Protein AF-A0A0L8GY44-F1 (afdb_monomer_lite)

Foldseek 3Di:
DDDDDDDDDDDDDDDDDDDDPDDDDDDDDPVVVVVVVVVVVVVVVVPDDCVVVVVVVVVVVVVVVVVVVVVVVVVVVVVVVVCCCPVPVVVVVVVVVVVVVVVVLLVVLVVVVVVVVVVLVVVVVVVVVVVCVVVVVCVVVVVVVVPVVDDDDDDDDDDPPPDDDDGDDDDPCVSPPPDD

Structure (mmCIF, N/CA/C/O backbone):
data_AF-A0A0L8GY44-F1
#
_entry.id   AF-A0A0L8GY44-F1
#
loop_
_atom_site.group_PDB
_atom_site.id
_atom_site.type_symbol
_atom_site.label_atom_id
_atom_site.label_alt_id
_atom_site.label_comp_id
_atom_site.label_asym_id
_atom_site.label_entity_id
_atom_site.label_seq_id
_atom_site.pdbx_PDB_ins_code
_atom_site.Cartn_x
_atom_site.Cartn_y
_atom_site.Cartn_z
_atom_site.occupancy
_atom_site.B_iso_or_equiv
_atom_site.auth_seq_id
_atom_site.auth_comp_id
_atom_site.auth_asym_id
_atom_site.auth_atom_id
_atom_site.pdbx_PDB_model_num
ATOM 1 N N . MET A 1 1 ? -56.882 9.698 29.782 1.00 46.31 1 MET A N 1
ATOM 2 C CA . MET A 1 1 ? -57.947 8.721 30.081 1.00 46.31 1 MET A CA 1
ATOM 3 C C . MET A 1 1 ? -58.064 8.637 31.587 1.00 46.31 1 MET A C 1
ATOM 5 O O . MET A 1 1 ? -57.232 8.021 32.234 1.00 46.31 1 MET A O 1
ATOM 9 N N . SER A 1 2 ? -59.016 9.397 32.120 1.00 45.34 2 SER A N 1
ATOM 10 C CA . SER A 1 2 ? -59.358 9.447 33.539 1.00 45.34 2 SER A CA 1
ATOM 11 C C . SER A 1 2 ? -60.318 8.311 33.865 1.00 45.34 2 SER A C 1
ATOM 13 O O . SER A 1 2 ? -61.162 7.966 33.038 1.00 45.34 2 SER A O 1
ATOM 15 N N . SER A 1 3 ? -60.246 7.764 35.071 1.00 52.25 3 SER A N 1
ATOM 16 C CA . SER A 1 3 ? -61.358 7.009 35.644 1.00 52.25 3 SER A CA 1
ATOM 17 C C . SER A 1 3 ? -61.454 7.328 37.128 1.00 52.25 3 SER A C 1
ATOM 19 O O . SER A 1 3 ? -60.486 7.241 37.875 1.00 52.25 3 SER A O 1
ATOM 21 N N . GLN A 1 4 ? -62.642 7.795 37.478 1.00 46.69 4 GLN A N 1
ATOM 22 C CA . GLN A 1 4 ? -63.127 8.234 38.774 1.00 46.69 4 GLN A CA 1
ATOM 23 C C . GLN A 1 4 ? -64.374 7.385 39.087 1.00 46.69 4 GLN A C 1
ATOM 25 O O . GLN A 1 4 ? -64.930 6.765 38.175 1.00 46.69 4 GLN A O 1
ATOM 30 N N . THR A 1 5 ? -64.875 7.514 40.323 1.00 44.50 5 THR A N 1
ATOM 31 C CA . THR A 1 5 ? -66.206 7.114 40.862 1.00 44.50 5 THR A CA 1
ATOM 32 C C . THR A 1 5 ? -66.279 5.671 41.398 1.00 44.50 5 THR A C 1
ATOM 34 O O . THR A 1 5 ? -65.703 4.788 40.778 1.00 44.50 5 THR A O 1
ATOM 37 N N . THR A 1 6 ? -66.870 5.314 42.555 1.00 42.56 6 THR A N 1
ATOM 38 C CA . THR A 1 6 ? -67.965 5.802 43.458 1.00 42.56 6 THR A CA 1
ATOM 39 C C . THR A 1 6 ? -67.740 5.164 44.861 1.00 42.56 6 THR A C 1
ATOM 41 O O . THR A 1 6 ? -67.336 4.009 44.907 1.00 42.56 6 THR A O 1
ATOM 44 N N . SER A 1 7 ? -67.735 5.824 46.033 1.00 42.59 7 SER A N 1
ATOM 45 C CA . SER A 1 7 ? -68.807 6.317 46.946 1.00 42.59 7 SER A CA 1
ATOM 46 C C . SER A 1 7 ? -70.095 5.482 47.136 1.00 42.59 7 SER A C 1
ATOM 48 O O . SER A 1 7 ? -70.894 5.429 46.212 1.00 42.59 7 SER A O 1
ATOM 50 N N . GLU A 1 8 ? -70.300 4.943 48.356 1.00 39.09 8 GLU A N 1
ATOM 51 C CA . GLU A 1 8 ? -71.567 4.754 49.128 1.00 39.09 8 GLU A CA 1
ATOM 52 C C . GLU A 1 8 ? -71.174 4.212 50.536 1.00 39.09 8 GLU A C 1
ATOM 54 O O . GLU A 1 8 ? -70.424 3.245 50.612 1.00 39.09 8 GLU A O 1
ATOM 59 N N . ALA A 1 9 ? -71.318 4.918 51.669 1.00 36.62 9 ALA A N 1
ATOM 60 C CA . ALA A 1 9 ? -72.490 5.327 52.471 1.00 36.62 9 ALA A CA 1
ATOM 61 C C . ALA A 1 9 ? -72.985 4.276 53.515 1.00 36.62 9 ALA A C 1
ATOM 63 O O . ALA A 1 9 ? -73.664 3.314 53.185 1.00 36.62 9 ALA A O 1
ATOM 64 N N . GLU A 1 10 ? -72.590 4.540 54.775 1.00 40.66 10 GLU A N 1
ATOM 65 C CA . GLU A 1 10 ? -73.102 4.205 56.135 1.00 40.66 10 GLU A CA 1
ATOM 66 C C . GLU A 1 10 ? -74.536 3.630 56.313 1.00 40.66 10 GLU A C 1
ATOM 68 O O . GLU A 1 10 ? -75.437 3.958 55.538 1.00 40.66 10 GLU A O 1
ATOM 73 N N . PRO A 1 11 ? -74.799 2.856 57.401 1.00 49.22 11 PRO A N 1
ATOM 74 C CA . PRO A 1 11 ? -75.256 3.492 58.654 1.00 49.22 11 PRO A CA 1
ATOM 75 C C . PRO A 1 11 ? -74.768 2.855 59.980 1.00 49.22 11 PRO A C 1
ATOM 77 O O . PRO A 1 11 ? -74.945 1.667 60.224 1.00 49.22 11 PRO A O 1
ATOM 80 N N . GLY A 1 12 ? -74.256 3.697 60.884 1.00 37.34 12 GLY A N 1
ATOM 81 C CA . GLY A 1 12 ? -74.777 3.971 62.235 1.00 37.34 12 GLY A CA 1
ATOM 82 C C . GLY A 1 12 ? -75.100 2.815 63.201 1.00 37.34 12 GLY A C 1
ATOM 83 O O . GLY A 1 12 ? -76.014 2.027 62.987 1.00 37.34 12 GLY A O 1
ATOM 84 N N . GLY A 1 13 ? -74.482 2.848 64.388 1.00 33.62 13 GLY A N 1
ATOM 85 C CA . GLY A 1 13 ? -74.933 2.088 65.562 1.00 33.62 13 GLY A CA 1
ATOM 86 C C . GLY A 1 13 ? -73.949 2.159 66.727 1.00 33.62 13 GLY A C 1
ATOM 87 O O . GLY A 1 13 ? -72.862 1.603 66.649 1.00 33.62 13 GLY A O 1
ATOM 88 N N . GLY A 1 14 ? -74.312 2.885 67.786 1.00 34.94 14 GLY A N 1
ATOM 89 C CA . GLY A 1 14 ? -73.440 3.217 68.914 1.00 34.94 14 GLY A CA 1
ATOM 90 C C . GLY A 1 14 ? -73.170 2.086 69.910 1.00 34.94 14 GLY A C 1
ATOM 91 O O . GLY A 1 14 ? -73.788 1.028 69.880 1.00 34.94 14 GLY A O 1
ATOM 92 N N . GLY A 1 15 ? -72.267 2.364 70.852 1.00 33.59 15 GLY A N 1
ATOM 93 C CA . GLY A 1 15 ? -71.995 1.492 71.992 1.00 33.59 15 GLY A CA 1
ATOM 94 C C . GLY A 1 15 ? -70.600 1.715 72.553 1.00 33.59 15 GLY A C 1
ATOM 95 O O . GLY A 1 15 ? -69.655 1.041 72.161 1.00 33.59 15 GLY A O 1
ATOM 96 N N . GLY A 1 16 ? -70.456 2.693 73.448 1.00 39.91 16 GLY A N 1
ATOM 97 C CA . GLY A 1 16 ? -69.198 2.931 74.142 1.00 39.91 16 GLY A CA 1
ATOM 98 C C . GLY A 1 16 ? -68.824 1.770 75.060 1.00 39.91 16 GLY A C 1
ATOM 99 O O . GLY A 1 16 ? -69.675 1.210 75.741 1.00 39.91 16 GLY A O 1
ATOM 100 N N . THR A 1 17 ? -67.534 1.462 75.147 1.00 36.41 17 THR A N 1
ATOM 101 C CA . THR A 1 17 ? -66.915 1.024 76.401 1.00 36.41 17 THR A CA 1
ATOM 102 C C . THR A 1 17 ? -65.452 1.444 76.373 1.00 36.41 17 THR A C 1
ATOM 104 O O . THR A 1 17 ? -64.629 0.919 75.632 1.00 36.41 17 THR A O 1
ATOM 107 N N . THR A 1 18 ? -65.146 2.451 77.178 1.00 40.12 18 THR A N 1
ATOM 108 C CA . THR A 1 18 ? -63.798 2.783 77.619 1.00 40.12 18 THR A CA 1
ATOM 109 C C . THR A 1 18 ? -63.246 1.621 78.439 1.00 40.12 18 THR A C 1
ATOM 111 O O . THR A 1 18 ? -63.719 1.376 79.547 1.00 40.12 18 THR A O 1
ATOM 114 N N . THR A 1 19 ? -62.217 0.948 77.941 1.00 36.34 19 THR A N 1
ATOM 115 C CA . THR A 1 19 ? -61.312 0.151 78.778 1.00 36.34 19 THR A CA 1
ATOM 116 C C . THR A 1 19 ? -59.894 0.647 78.573 1.00 36.34 19 THR A C 1
ATOM 118 O O . THR A 1 19 ? -59.139 0.167 77.732 1.00 36.34 19 THR A O 1
ATOM 121 N N . THR A 1 20 ? -59.557 1.649 79.381 1.00 38.09 20 THR A N 1
ATOM 122 C CA . THR A 1 20 ? -58.200 1.978 79.806 1.00 38.09 20 THR A CA 1
ATOM 123 C C . THR A 1 20 ? -57.531 0.701 80.315 1.00 38.09 20 THR A C 1
ATOM 125 O O . THR A 1 20 ? -57.828 0.246 81.417 1.00 38.09 20 THR A O 1
ATOM 128 N N . THR A 1 21 ? -56.652 0.101 79.512 1.00 37.81 21 THR A N 1
ATOM 129 C CA . THR A 1 21 ? -55.731 -0.934 79.996 1.00 37.81 21 THR A CA 1
ATOM 130 C C . THR A 1 21 ? -54.443 -0.241 80.397 1.00 37.81 21 THR A C 1
ATOM 132 O O . THR A 1 21 ? -53.646 0.196 79.571 1.00 37.81 21 THR A O 1
ATOM 135 N N . THR A 1 22 ? -54.325 -0.065 81.705 1.00 37.69 22 THR A N 1
ATOM 136 C CA . THR A 1 22 ? -53.206 0.522 82.426 1.00 37.69 22 THR A CA 1
ATOM 137 C C . THR A 1 22 ? -51.905 -0.211 82.107 1.00 37.69 22 THR A C 1
ATOM 139 O O . THR A 1 22 ? -51.825 -1.434 82.205 1.00 37.69 22 THR A O 1
ATOM 142 N N . ALA A 1 23 ? -50.879 0.563 81.754 1.00 47.84 23 ALA A N 1
ATOM 143 C CA . ALA A 1 23 ? -49.507 0.115 81.587 1.00 47.84 23 ALA A CA 1
ATOM 144 C C . ALA A 1 23 ? -48.972 -0.514 82.886 1.00 47.84 23 ALA A C 1
ATOM 146 O O . ALA A 1 23 ? -48.857 0.159 83.911 1.00 47.84 23 ALA A O 1
ATOM 147 N N . ALA A 1 24 ? -48.614 -1.797 82.830 1.00 41.44 24 ALA A N 1
ATOM 148 C CA . ALA A 1 24 ? -47.787 -2.447 83.836 1.00 41.44 24 ALA A CA 1
ATOM 149 C C . ALA A 1 24 ? -46.347 -2.488 83.310 1.00 41.44 24 ALA A C 1
ATOM 151 O O . ALA A 1 24 ? -46.030 -3.232 82.385 1.00 41.44 24 ALA A O 1
ATOM 152 N N . ALA A 1 25 ? -45.487 -1.649 83.888 1.00 53.81 25 ALA A N 1
ATOM 153 C CA . ALA A 1 25 ? -44.053 -1.657 83.643 1.00 53.81 25 ALA A CA 1
ATOM 154 C C . ALA A 1 25 ? -43.455 -2.983 84.143 1.00 53.81 25 ALA A C 1
ATOM 156 O O . ALA A 1 25 ? -43.311 -3.201 85.349 1.00 53.81 25 ALA A O 1
ATOM 157 N N . ILE A 1 26 ? -43.126 -3.875 83.211 1.00 60.75 26 ILE A N 1
ATOM 158 C CA . ILE A 1 26 ? -42.348 -5.084 83.479 1.00 60.75 26 ILE A CA 1
ATOM 159 C C . ILE A 1 26 ? -40.901 -4.632 83.707 1.00 60.75 26 ILE A C 1
ATOM 161 O O . ILE A 1 26 ? -40.257 -4.107 82.803 1.00 60.75 26 ILE A O 1
ATOM 165 N N . LYS A 1 27 ? -40.393 -4.794 84.933 1.00 57.66 27 LYS A N 1
ATOM 166 C CA . LYS A 1 27 ? -38.959 -4.661 85.223 1.00 57.66 27 LYS A CA 1
ATOM 167 C C . LYS A 1 27 ? -38.236 -5.832 84.562 1.00 57.66 27 LYS A C 1
ATOM 169 O O . LYS A 1 27 ? -38.399 -6.966 85.006 1.00 57.66 27 LYS A O 1
ATOM 174 N N . GLU A 1 28 ? -37.461 -5.552 83.519 1.00 53.06 28 GLU A N 1
ATOM 175 C CA . GLU A 1 28 ? -36.616 -6.547 82.859 1.00 53.06 28 GLU A CA 1
ATOM 176 C C . GLU A 1 28 ? -35.663 -7.211 83.862 1.00 53.06 28 GLU A C 1
ATOM 178 O O . GLU A 1 28 ? -34.964 -6.550 84.634 1.00 53.06 28 GLU A O 1
ATOM 183 N N . THR A 1 29 ? -35.658 -8.542 83.877 1.00 56.47 29 THR A N 1
ATOM 184 C CA . THR A 1 29 ? -34.715 -9.338 84.667 1.00 56.47 29 THR A CA 1
ATOM 185 C C . THR A 1 29 ? -33.383 -9.466 83.921 1.00 56.47 29 THR A C 1
ATOM 187 O O . THR A 1 29 ? -33.394 -9.664 82.711 1.00 56.47 29 THR A O 1
ATOM 190 N N . PRO A 1 30 ? -32.223 -9.465 84.602 1.00 61.94 30 PRO A N 1
ATOM 191 C CA . PRO A 1 30 ? -30.899 -9.423 83.960 1.00 61.94 30 PRO A CA 1
ATOM 192 C C . PRO A 1 30 ? -30.609 -10.578 82.978 1.00 61.94 30 PRO A C 1
ATOM 194 O O . PRO A 1 30 ? -29.742 -10.448 82.120 1.00 61.94 30 PRO A O 1
ATOM 197 N N . SER A 1 31 ? -31.343 -11.694 83.066 1.00 63.97 31 SER A N 1
ATOM 198 C CA . SER A 1 31 ? -31.198 -12.847 82.166 1.00 63.97 31 SER A CA 1
ATOM 199 C C . SER A 1 31 ? -31.788 -12.637 80.767 1.00 63.97 31 SER A C 1
ATOM 201 O O . SER A 1 31 ? -31.309 -13.269 79.831 1.00 63.97 31 SER A O 1
ATOM 203 N N . THR A 1 32 ? -32.819 -11.800 80.609 1.00 70.94 32 THR A N 1
ATOM 204 C CA . THR A 1 32 ? -33.475 -11.566 79.306 1.00 70.94 32 THR A CA 1
ATOM 205 C C . THR A 1 32 ? -32.677 -10.590 78.447 1.00 70.94 32 THR A C 1
ATOM 207 O O . THR A 1 32 ? -32.591 -10.752 77.234 1.00 70.94 32 THR A O 1
ATOM 210 N N . VAL A 1 33 ? -32.008 -9.637 79.099 1.00 75.69 33 VAL A N 1
ATOM 211 C CA . VAL A 1 33 ? -31.122 -8.653 78.463 1.00 75.69 33 VAL A CA 1
ATOM 212 C C . VAL A 1 33 ? -29.934 -9.336 77.779 1.00 75.69 33 VAL A C 1
ATOM 214 O O . VAL A 1 33 ? -29.581 -8.995 76.655 1.00 75.69 33 VAL A O 1
ATOM 217 N N . PHE A 1 34 ? -29.353 -10.355 78.422 1.00 85.62 34 PHE A N 1
ATOM 218 C CA . PHE A 1 34 ? -28.224 -11.103 77.864 1.00 85.62 34 PHE A CA 1
ATOM 219 C C . PHE A 1 34 ? -28.613 -11.920 76.623 1.00 85.62 34 PHE A C 1
ATOM 221 O O . PHE A 1 34 ? -27.858 -11.979 75.656 1.00 85.62 34 PHE A O 1
ATOM 228 N N . THR A 1 35 ? -29.802 -12.530 76.621 1.00 87.12 35 THR A N 1
ATOM 229 C CA . THR A 1 35 ? -30.316 -13.254 75.450 1.00 87.12 35 THR A CA 1
ATOM 230 C C . THR A 1 35 ? -30.663 -12.324 74.293 1.00 87.12 35 THR A C 1
ATOM 232 O O . THR A 1 35 ? -30.359 -12.662 73.156 1.00 87.12 35 THR A O 1
ATOM 235 N N . GLU A 1 36 ? -31.240 -11.152 74.563 1.00 87.44 36 GLU A N 1
ATOM 236 C CA . GLU A 1 36 ? -31.518 -10.120 73.550 1.00 87.44 36 GLU A CA 1
ATOM 237 C C . GLU A 1 36 ? -30.223 -9.611 72.903 1.00 87.44 36 GLU A C 1
ATOM 239 O O . GLU A 1 36 ? -30.132 -9.542 71.680 1.00 87.44 36 GLU A O 1
ATOM 244 N N . GLN A 1 37 ? -29.184 -9.344 73.703 1.00 87.62 37 GLN A N 1
ATOM 245 C CA . GLN A 1 37 ? -27.861 -8.974 73.190 1.00 87.62 37 GLN A CA 1
ATOM 246 C C . GLN A 1 37 ? -27.229 -10.088 72.358 1.00 87.62 37 GLN A C 1
ATOM 248 O O . GLN A 1 37 ? -26.762 -9.826 71.256 1.00 87.62 37 GLN A O 1
ATOM 253 N N . LEU A 1 38 ? -27.278 -11.338 72.828 1.00 90.19 38 LEU A N 1
ATOM 254 C CA . LEU A 1 38 ? -26.743 -12.472 72.076 1.00 90.19 38 LEU A CA 1
ATOM 255 C C . LEU A 1 38 ? -27.475 -12.667 70.739 1.00 90.19 38 LEU A C 1
ATOM 257 O O . LEU A 1 38 ? -26.842 -12.932 69.720 1.00 90.19 38 LEU A O 1
ATOM 261 N N . ILE A 1 39 ? -28.802 -12.524 70.728 1.00 91.31 39 ILE A N 1
ATOM 262 C CA . ILE A 1 39 ? -29.607 -12.581 69.503 1.00 91.31 39 ILE A CA 1
ATOM 263 C C . ILE A 1 39 ? -29.245 -11.412 68.582 1.00 91.31 39 ILE A C 1
ATOM 265 O O . ILE A 1 39 ? -29.062 -11.630 67.388 1.00 91.31 39 ILE A O 1
ATOM 269 N N . SER A 1 40 ? -29.089 -10.201 69.120 1.00 90.06 40 SER A N 1
ATOM 270 C CA . SER A 1 40 ? -28.673 -9.020 68.357 1.00 90.06 40 SER A CA 1
ATOM 271 C C . SER A 1 40 ? -27.312 -9.227 67.689 1.00 90.06 40 SER A C 1
ATOM 273 O O . SER A 1 40 ? -27.180 -8.971 66.493 1.00 90.06 40 SER A O 1
ATOM 275 N N . ASP A 1 41 ? -26.329 -9.755 68.418 1.00 89.81 41 ASP A N 1
ATOM 276 C CA . ASP A 1 41 ? -24.985 -10.027 67.899 1.00 89.81 41 ASP A CA 1
ATOM 277 C C . ASP A 1 41 ? -25.007 -11.089 66.783 1.00 89.81 41 ASP A C 1
ATOM 279 O O . ASP A 1 41 ? -24.321 -10.956 65.767 1.00 89.81 41 ASP A O 1
ATOM 283 N N . TYR A 1 42 ? -25.833 -12.133 66.923 1.00 88.62 42 TYR A N 1
ATOM 284 C CA . TYR A 1 42 ? -26.006 -13.157 65.884 1.00 88.62 42 TYR A CA 1
ATOM 285 C C . TYR A 1 42 ? -26.766 -12.643 64.655 1.00 88.62 42 TYR A C 1
ATOM 287 O O . TYR A 1 42 ? -26.439 -13.017 63.529 1.00 88.62 42 TYR A O 1
ATOM 295 N N . VAL A 1 43 ? -27.770 -11.785 64.848 1.00 92.38 43 VAL A N 1
ATOM 296 C CA . VAL A 1 43 ? -28.504 -11.138 63.752 1.00 92.38 43 VAL A CA 1
ATOM 297 C C . VAL A 1 43 ? -27.579 -10.215 62.961 1.00 92.38 43 VAL A C 1
ATOM 299 O O . VAL A 1 43 ? -27.674 -10.178 61.736 1.00 92.38 43 VAL A O 1
ATOM 302 N N . GLU A 1 44 ? -26.658 -9.518 63.626 1.00 87.44 44 GLU A N 1
ATOM 303 C CA . GLU A 1 44 ? -25.644 -8.684 62.974 1.00 87.44 44 GLU A CA 1
ATOM 304 C C . GLU A 1 44 ? -24.724 -9.519 62.067 1.00 87.44 44 GLU A C 1
ATOM 306 O O . GLU A 1 44 ? -24.485 -9.140 60.924 1.00 87.44 44 GLU A O 1
ATOM 311 N N . TYR A 1 45 ? -24.303 -10.710 62.513 1.00 84.19 45 TYR A N 1
ATOM 312 C CA . TYR A 1 45 ? -23.492 -11.638 61.708 1.00 84.19 45 TYR A CA 1
ATOM 313 C C . TYR A 1 45 ? -24.186 -12.138 60.431 1.00 84.19 45 TYR A C 1
ATOM 315 O O . TYR A 1 45 ? -23.515 -12.517 59.472 1.00 84.19 45 TYR A O 1
ATOM 323 N N . LEU A 1 46 ? -25.522 -12.167 60.414 1.00 87.25 46 LEU A N 1
ATOM 324 C CA . LEU A 1 46 ? -26.310 -12.606 59.258 1.00 87.25 46 LEU A CA 1
ATOM 325 C C . LEU A 1 46 ? -26.582 -11.473 58.256 1.00 87.25 46 LEU A C 1
ATOM 327 O O . LEU A 1 46 ? -27.009 -11.746 57.132 1.00 87.25 46 LEU A O 1
ATOM 331 N N . LYS A 1 47 ? -26.320 -10.212 58.625 1.00 87.25 47 LYS A N 1
ATOM 332 C CA . LYS A 1 47 ? -26.417 -9.062 57.719 1.00 87.25 47 LYS A CA 1
ATOM 333 C C . LYS A 1 47 ? -25.158 -8.975 56.862 1.00 87.25 47 LYS A C 1
ATOM 335 O O . LYS A 1 47 ? -24.244 -8.204 57.136 1.00 87.25 47 LYS A O 1
ATOM 340 N N . VAL A 1 48 ? -25.121 -9.771 55.800 1.00 84.88 48 VAL A N 1
ATOM 341 C CA . VAL A 1 48 ? -24.096 -9.629 54.763 1.00 84.88 48 VAL A CA 1
ATOM 342 C C . VAL A 1 48 ? -24.563 -8.578 53.760 1.00 84.88 48 VAL A C 1
ATOM 344 O O . VAL A 1 48 ? -25.570 -8.769 53.077 1.00 84.88 48 VAL A O 1
ATOM 347 N N . ASP A 1 49 ? -23.836 -7.466 53.677 1.00 86.81 49 ASP A N 1
ATOM 348 C CA . ASP A 1 49 ? -24.032 -6.454 52.642 1.00 86.81 49 ASP A CA 1
ATOM 349 C C . ASP A 1 49 ? -23.113 -6.748 51.450 1.00 86.81 49 ASP A C 1
ATOM 351 O O . ASP A 1 49 ? -21.902 -6.581 51.542 1.00 86.81 49 ASP A O 1
ATOM 355 N N . CYS A 1 50 ? -23.701 -7.186 50.334 1.00 91.25 50 CYS A N 1
ATOM 356 C CA . CYS A 1 50 ? -22.989 -7.425 49.072 1.00 91.25 50 CYS A CA 1
ATOM 357 C C . CYS A 1 50 ? -23.171 -6.276 48.064 1.00 91.25 50 CYS A C 1
ATOM 359 O O . CYS A 1 50 ? -22.996 -6.465 46.855 1.00 91.25 50 CYS A O 1
ATOM 361 N N . SER A 1 51 ? -23.640 -5.105 48.505 1.00 94.44 51 SER A N 1
ATOM 362 C CA . SER A 1 51 ? -23.971 -3.998 47.599 1.00 94.44 51 SER A CA 1
ATOM 363 C C . SER A 1 51 ? -22.746 -3.499 46.832 1.00 94.44 51 SER A C 1
ATOM 365 O O . SER A 1 51 ? -22.869 -3.117 45.665 1.00 94.44 51 SER A O 1
ATOM 367 N N . LEU A 1 52 ? -21.563 -3.558 47.450 1.00 94.19 52 LEU A N 1
ATOM 368 C CA . LEU A 1 52 ? -20.304 -3.169 46.823 1.00 94.19 52 LEU A CA 1
ATOM 369 C C . LEU A 1 52 ? -19.917 -4.131 45.693 1.00 94.19 52 LEU A C 1
ATOM 371 O O . LEU A 1 52 ? -19.695 -3.693 44.566 1.00 94.19 52 LEU A O 1
ATOM 375 N N . GLU A 1 53 ? -19.904 -5.438 45.955 1.00 95.25 53 GLU A N 1
ATOM 376 C CA . GLU A 1 53 ? -19.585 -6.467 44.961 1.00 95.25 53 GLU A CA 1
ATOM 377 C C . GLU A 1 53 ? -20.587 -6.457 43.810 1.00 95.25 53 GLU A C 1
ATOM 379 O O . GLU A 1 53 ? -20.205 -6.603 42.649 1.00 95.25 53 GLU A O 1
ATOM 384 N N . LYS A 1 54 ? -21.871 -6.235 44.116 1.00 95.75 54 LYS A N 1
ATOM 385 C CA . LYS A 1 54 ? -22.915 -6.081 43.100 1.00 95.75 54 LYS A CA 1
ATOM 386 C C . LYS A 1 54 ? -22.631 -4.894 42.181 1.00 95.75 54 LYS A C 1
ATOM 388 O O . LYS A 1 54 ? -22.813 -5.015 40.972 1.00 95.75 54 LYS A O 1
ATOM 393 N N . THR A 1 55 ? -22.201 -3.770 42.748 1.00 97.25 55 THR A N 1
ATOM 394 C CA . THR A 1 55 ? -21.878 -2.558 41.983 1.00 97.25 55 THR A CA 1
ATOM 395 C C . THR A 1 55 ? -20.653 -2.792 41.104 1.00 97.25 55 THR A C 1
ATOM 397 O O . THR A 1 55 ? -20.732 -2.597 39.897 1.00 97.25 55 THR A O 1
ATOM 400 N N . HIS A 1 56 ? -19.575 -3.340 41.665 1.00 97.62 56 HIS A N 1
ATOM 401 C CA . HIS A 1 56 ? -18.361 -3.659 40.911 1.00 97.62 56 HIS A CA 1
ATOM 402 C C . HIS A 1 56 ? -18.618 -4.662 39.771 1.00 97.62 56 HIS A C 1
ATOM 404 O O . HIS A 1 56 ? -18.060 -4.551 38.682 1.00 97.62 56 HIS A O 1
ATOM 410 N N . PHE A 1 57 ? -19.492 -5.649 39.992 1.00 97.62 57 PHE A N 1
ATOM 411 C CA . PHE A 1 57 ? -19.895 -6.581 38.941 1.00 97.62 57 PHE A CA 1
ATOM 412 C C . PHE A 1 57 ? -20.668 -5.889 37.810 1.00 97.62 57 PHE A C 1
ATOM 414 O O . PHE A 1 57 ? -20.415 -6.172 36.640 1.00 97.62 57 PHE A O 1
ATOM 421 N N . ALA A 1 58 ? -21.582 -4.973 38.144 1.00 97.75 58 ALA A N 1
ATOM 422 C CA . ALA A 1 58 ? -22.316 -4.195 37.150 1.00 97.75 58 ALA A CA 1
ATOM 423 C C . ALA A 1 58 ? -21.377 -3.295 36.328 1.00 97.75 58 ALA A C 1
ATOM 425 O O . ALA A 1 58 ? -21.432 -3.329 35.101 1.00 97.75 58 ALA A O 1
ATOM 426 N N . GLU A 1 59 ? -20.457 -2.587 36.988 1.00 98.19 59 GLU A N 1
ATOM 427 C CA . GLU A 1 59 ? -19.431 -1.762 36.334 1.00 98.19 59 GLU A CA 1
ATOM 428 C C . GLU A 1 59 ? -18.557 -2.595 35.383 1.00 98.19 59 GLU A C 1
ATOM 430 O O . GLU A 1 59 ? -18.304 -2.195 34.248 1.00 98.19 59 GLU A O 1
ATOM 435 N N . SER A 1 60 ? -18.156 -3.801 35.798 1.00 98.19 60 SER A N 1
ATOM 436 C CA . SER A 1 60 ? -17.371 -4.706 34.952 1.00 98.19 60 SER A CA 1
ATOM 437 C C . SER A 1 60 ? -18.135 -5.165 33.704 1.00 98.19 60 SER A C 1
ATOM 439 O O . SER A 1 60 ? -17.544 -5.277 32.626 1.00 98.19 60 SER A O 1
ATOM 441 N N . ILE A 1 61 ? -19.446 -5.409 33.813 1.00 98.62 61 ILE A N 1
ATOM 442 C CA . ILE A 1 61 ? -20.289 -5.728 32.651 1.00 98.62 61 ILE A CA 1
ATOM 443 C C . ILE A 1 61 ? -20.350 -4.538 31.694 1.00 98.62 61 ILE A C 1
ATOM 445 O O . ILE A 1 61 ? -20.173 -4.727 30.492 1.00 98.62 61 ILE A O 1
ATOM 449 N N . GLU A 1 62 ? -20.579 -3.329 32.202 1.00 98.44 62 GLU A N 1
ATOM 450 C CA . GLU A 1 62 ? -20.645 -2.117 31.378 1.00 98.44 62 GLU A CA 1
ATOM 451 C C . GLU A 1 62 ? -19.320 -1.848 30.652 1.00 98.44 62 GLU A C 1
ATOM 453 O O . GLU A 1 62 ? -19.313 -1.552 29.453 1.00 98.44 62 GLU A O 1
ATOM 458 N N . GLU A 1 63 ? -18.189 -2.045 31.332 1.00 98.44 63 GLU A N 1
ATOM 459 C CA . GLU A 1 63 ? -16.864 -1.941 30.724 1.00 98.44 63 GLU A CA 1
ATOM 460 C C . GLU A 1 63 ? -16.676 -2.978 29.602 1.00 98.44 63 GLU A C 1
ATOM 462 O O . GLU A 1 63 ? -16.196 -2.643 28.516 1.00 98.44 63 GLU A O 1
ATOM 467 N N . MET A 1 64 ? -17.080 -4.235 29.819 1.00 98.62 64 MET A N 1
ATOM 468 C CA . MET A 1 64 ? -16.998 -5.274 28.785 1.00 98.62 64 MET A CA 1
ATOM 469 C C . MET A 1 64 ? -17.914 -4.994 27.590 1.00 98.62 64 MET A C 1
ATOM 471 O O . MET A 1 64 ? -17.506 -5.231 26.454 1.00 98.62 64 MET A O 1
ATOM 475 N N . LEU A 1 65 ? -19.128 -4.490 27.822 1.00 98.56 65 LEU A N 1
ATOM 476 C CA . LEU A 1 65 ? -20.054 -4.117 26.752 1.00 98.56 65 LEU A CA 1
ATOM 477 C C . LEU A 1 65 ? -19.502 -2.960 25.916 1.00 98.56 65 LEU A C 1
ATOM 479 O O . LEU A 1 65 ? -19.576 -3.011 24.691 1.00 98.56 65 LEU A O 1
ATOM 483 N N . THR A 1 66 ? -18.880 -1.974 26.565 1.00 98.62 66 THR A N 1
ATOM 484 C CA . THR A 1 66 ? -18.212 -0.858 25.880 1.00 98.62 66 THR A CA 1
ATOM 485 C C . THR A 1 66 ? -17.063 -1.361 25.006 1.00 98.62 66 THR A C 1
ATOM 487 O O . THR A 1 66 ? -17.004 -1.052 23.819 1.00 98.62 66 THR A O 1
ATOM 490 N N . LYS A 1 67 ? -16.196 -2.229 25.543 1.00 98.56 67 LYS A N 1
ATOM 491 C CA . LYS A 1 67 ? -15.094 -2.836 24.774 1.00 98.56 67 LYS A CA 1
ATOM 492 C C . LYS A 1 67 ? -15.580 -3.681 23.595 1.00 98.56 67 LYS A C 1
ATOM 494 O O . LYS A 1 67 ? -14.902 -3.748 22.573 1.00 98.56 67 LYS A O 1
ATOM 499 N N . LEU A 1 68 ? -16.724 -4.355 23.730 1.00 98.75 68 LEU A N 1
ATOM 500 C CA . LEU A 1 68 ? -17.329 -5.122 22.640 1.00 98.75 68 LEU A CA 1
ATOM 501 C C . LEU A 1 68 ? -17.773 -4.184 21.511 1.00 98.75 68 LEU A C 1
ATOM 503 O O . LEU A 1 68 ? -17.439 -4.441 20.357 1.00 98.75 68 LEU A O 1
ATOM 507 N N . ASP A 1 69 ? -18.461 -3.089 21.838 1.00 98.44 69 ASP A N 1
ATOM 508 C CA . ASP A 1 69 ? -18.894 -2.090 20.853 1.00 98.44 69 ASP A CA 1
ATOM 509 C C . ASP A 1 69 ? -17.699 -1.475 20.105 1.00 98.44 69 ASP A C 1
ATOM 511 O O . ASP A 1 69 ? -17.670 -1.445 18.872 1.00 98.44 69 ASP A O 1
ATOM 515 N N . GLU A 1 70 ? -16.643 -1.115 20.838 1.00 98.50 70 GLU A N 1
ATOM 516 C CA . GLU A 1 70 ? -15.382 -0.649 20.254 1.00 98.50 70 GLU A CA 1
ATOM 517 C C . GLU A 1 70 ? -14.758 -1.700 19.326 1.00 98.50 70 GLU A C 1
ATOM 519 O O . GLU A 1 70 ? -14.347 -1.383 18.207 1.00 98.50 70 GLU A O 1
ATOM 524 N N . PHE A 1 71 ? -14.712 -2.967 19.750 1.00 98.69 71 PHE A N 1
ATOM 525 C CA . PHE A 1 71 ? -14.180 -4.055 18.932 1.00 98.69 71 PHE A CA 1
ATOM 526 C C . PHE A 1 71 ? -14.991 -4.253 17.647 1.00 98.69 71 PHE A C 1
ATOM 528 O O . PHE A 1 71 ? -14.408 -4.426 16.576 1.00 98.69 71 PHE A O 1
ATOM 535 N N . CYS A 1 72 ? -16.320 -4.185 17.723 1.00 98.31 72 CYS A N 1
ATOM 536 C CA . CYS A 1 72 ? -17.189 -4.209 16.550 1.00 98.31 72 CYS A CA 1
ATOM 537 C C . CYS A 1 72 ? -16.868 -3.054 15.594 1.00 98.31 72 CYS A C 1
ATOM 539 O O . CYS A 1 72 ? -16.672 -3.297 14.402 1.00 98.31 72 CYS A O 1
ATOM 541 N N . GLY A 1 73 ? -16.703 -1.835 16.114 1.00 98.31 73 GLY A N 1
ATOM 542 C CA . GLY A 1 73 ? -16.300 -0.677 15.317 1.00 98.31 73 GLY A CA 1
ATOM 543 C C . GLY A 1 73 ? -14.952 -0.870 14.612 1.00 98.31 73 GLY A C 1
ATOM 544 O O . GLY A 1 73 ? -14.819 -0.567 13.424 1.00 98.31 73 GLY A O 1
ATOM 545 N N . LEU A 1 74 ? -13.958 -1.436 15.302 1.00 98.50 74 LEU A N 1
ATOM 546 C CA . LEU A 1 74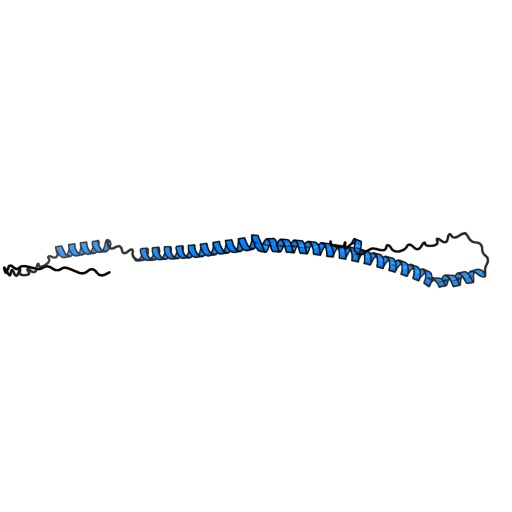 ? -12.654 -1.753 14.707 1.00 98.50 74 LEU A CA 1
ATOM 547 C C . LEU A 1 74 ? -12.764 -2.818 13.610 1.00 98.50 74 LEU A C 1
ATOM 549 O O . LEU A 1 74 ? -12.131 -2.696 12.561 1.00 98.50 74 LEU A O 1
ATOM 553 N N . VAL A 1 75 ? -13.574 -3.855 13.822 1.00 98.62 75 VAL A N 1
ATOM 554 C CA . VAL A 1 75 ? -13.799 -4.907 12.823 1.00 98.62 75 VAL A CA 1
ATOM 555 C C . VAL A 1 75 ? -14.464 -4.343 11.568 1.00 98.62 75 VAL A C 1
ATOM 557 O O . VAL A 1 75 ? -14.071 -4.707 10.456 1.00 98.62 75 VAL A O 1
ATOM 560 N N . ASP A 1 76 ? -15.433 -3.445 11.718 1.00 98.31 76 ASP A N 1
ATOM 561 C CA . ASP A 1 76 ? -16.102 -2.809 10.584 1.00 98.31 76 ASP A CA 1
ATOM 562 C C . ASP A 1 76 ? -15.159 -1.886 9.811 1.00 98.31 76 ASP A C 1
ATOM 564 O O . ASP A 1 76 ? -15.159 -1.899 8.578 1.00 98.31 76 ASP A O 1
ATOM 568 N N . MET A 1 77 ? -14.278 -1.171 10.512 1.00 98.31 77 MET A N 1
ATOM 569 C CA . MET A 1 77 ? -13.217 -0.380 9.890 1.00 98.31 77 MET A CA 1
ATOM 570 C C . MET A 1 77 ? -12.263 -1.264 9.077 1.00 98.31 77 MET A C 1
ATOM 572 O O . MET A 1 77 ? -12.052 -1.009 7.894 1.00 98.31 77 MET A O 1
ATOM 576 N N . ILE A 1 78 ? -11.769 -2.364 9.659 1.00 98.25 78 ILE A N 1
ATOM 577 C CA . ILE A 1 78 ? -10.892 -3.321 8.964 1.00 98.25 78 ILE A CA 1
ATOM 578 C C . ILE A 1 78 ? -11.588 -3.904 7.731 1.00 98.25 78 ILE A C 1
ATOM 580 O O . ILE A 1 78 ? -10.966 -4.053 6.676 1.00 98.25 78 ILE A O 1
ATOM 584 N N . ARG A 1 79 ? -12.880 -4.237 7.831 1.00 98.25 79 ARG A N 1
ATOM 585 C CA . ARG A 1 79 ? -13.670 -4.719 6.689 1.00 98.25 79 ARG A CA 1
ATOM 586 C C . ARG A 1 79 ? -13.789 -3.664 5.597 1.00 98.25 79 ARG A C 1
ATOM 588 O O . ARG A 1 79 ? -13.624 -4.002 4.422 1.00 98.25 79 ARG A O 1
ATOM 595 N N . GLY A 1 80 ? -14.050 -2.415 5.973 1.00 98.12 80 GLY A N 1
ATOM 596 C CA . GLY A 1 80 ? -14.091 -1.274 5.063 1.00 98.12 80 GLY A CA 1
ATOM 597 C C . GLY A 1 80 ? -12.768 -1.092 4.324 1.00 98.12 80 GLY A C 1
ATOM 598 O O . GLY A 1 80 ? -12.748 -1.094 3.093 1.00 98.12 80 GLY A O 1
ATOM 599 N N . ASP A 1 81 ? -11.660 -1.051 5.060 1.00 98.25 81 ASP A N 1
ATOM 600 C CA . ASP A 1 81 ? -10.312 -0.880 4.513 1.00 98.25 81 ASP A CA 1
ATOM 601 C C . ASP A 1 81 ? -9.904 -2.046 3.613 1.00 98.25 81 ASP A C 1
ATOM 603 O O . ASP A 1 81 ? -9.369 -1.844 2.523 1.00 98.25 81 ASP A O 1
ATOM 607 N N . THR A 1 82 ? -10.212 -3.278 4.024 1.00 98.12 82 THR A N 1
ATOM 608 C CA . THR A 1 82 ? -9.955 -4.478 3.217 1.00 98.12 82 THR A CA 1
ATOM 609 C C . THR A 1 82 ? -10.733 -4.418 1.905 1.00 98.12 82 THR A C 1
ATOM 611 O O . THR A 1 82 ? -10.182 -4.700 0.843 1.00 98.12 82 THR A O 1
ATOM 614 N N . THR A 1 83 ? -12.000 -4.006 1.957 1.00 97.94 83 THR A N 1
ATOM 615 C CA . THR A 1 83 ? -12.848 -3.857 0.768 1.00 97.94 83 THR A CA 1
ATOM 616 C C . THR A 1 83 ? -12.297 -2.771 -0.156 1.00 97.94 83 THR A C 1
ATOM 618 O O . THR A 1 83 ? -12.133 -3.002 -1.353 1.00 97.94 83 THR A O 1
ATOM 621 N N . LEU A 1 84 ? -11.944 -1.605 0.385 1.00 98.00 84 LEU A N 1
ATOM 622 C CA . LEU A 1 84 ? -11.342 -0.518 -0.385 1.00 98.00 84 LEU A CA 1
ATOM 623 C C . LEU A 1 84 ? -10.033 -0.963 -1.053 1.00 98.00 84 LEU A C 1
ATOM 625 O O . LEU A 1 84 ? -9.844 -0.756 -2.252 1.00 98.00 84 LEU A O 1
ATOM 629 N N . CYS A 1 85 ? -9.154 -1.616 -0.296 1.00 97.88 85 CYS A N 1
ATOM 630 C CA . CYS A 1 85 ? -7.870 -2.093 -0.786 1.00 97.88 85 CYS A CA 1
ATOM 631 C C . CYS A 1 85 ? -8.041 -3.113 -1.919 1.00 97.88 85 CYS A C 1
ATOM 633 O O . CYS A 1 85 ? -7.472 -2.937 -2.994 1.00 97.88 85 CYS A O 1
ATOM 635 N N . LEU A 1 86 ? -8.858 -4.149 -1.712 1.00 98.00 86 LEU A N 1
ATOM 636 C CA . LEU A 1 86 ? -8.995 -5.255 -2.662 1.00 98.00 86 LEU A CA 1
ATOM 637 C C . LEU A 1 86 ? -9.756 -4.874 -3.932 1.00 98.00 86 LEU A C 1
ATOM 639 O O . LEU A 1 86 ? -9.395 -5.337 -5.010 1.00 98.00 86 LEU A O 1
ATOM 643 N N . TYR A 1 87 ? -10.801 -4.053 -3.819 1.00 97.38 87 TYR A N 1
ATOM 644 C CA . TYR A 1 87 ? -11.680 -3.762 -4.956 1.00 97.38 87 TYR A CA 1
ATOM 645 C C . TYR A 1 87 ? -11.356 -2.458 -5.674 1.00 97.38 87 TYR A C 1
ATOM 647 O O . TYR A 1 87 ? -11.796 -2.275 -6.807 1.00 97.38 87 TYR A O 1
ATOM 655 N N . LYS A 1 88 ? -10.598 -1.555 -5.044 1.00 97.50 88 LYS A N 1
ATOM 656 C CA . LYS A 1 88 ? -10.234 -0.272 -5.646 1.00 97.50 88 LYS A CA 1
ATOM 657 C C . LYS A 1 88 ? -8.728 -0.098 -5.748 1.00 97.50 88 LYS A C 1
ATOM 659 O O . LYS A 1 88 ? -8.198 -0.050 -6.852 1.00 97.50 88 LYS A O 1
ATOM 664 N N . THR A 1 89 ? -8.032 -0.036 -4.616 1.00 97.81 89 THR A N 1
ATOM 665 C CA . THR A 1 89 ? -6.623 0.378 -4.599 1.00 97.81 89 THR A CA 1
ATOM 666 C C . THR A 1 89 ? -5.711 -0.615 -5.317 1.00 97.81 89 THR A C 1
ATOM 668 O O . THR A 1 89 ? -4.897 -0.208 -6.138 1.00 97.81 89 THR A O 1
ATOM 671 N N . MET A 1 90 ? -5.846 -1.915 -5.049 1.00 98.12 90 MET A N 1
ATOM 672 C CA . MET A 1 90 ? -5.001 -2.944 -5.655 1.00 98.12 90 MET A CA 1
ATOM 673 C C . MET A 1 90 ? -5.207 -3.043 -7.1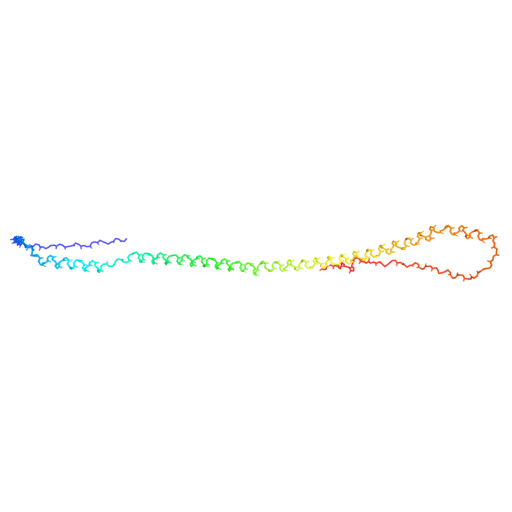81 1.00 98.12 90 MET A C 1
ATOM 675 O O . MET A 1 90 ? -4.205 -3.006 -7.897 1.00 98.12 90 MET A O 1
ATOM 679 N N . PRO A 1 91 ? -6.448 -3.083 -7.715 1.00 98.06 91 PRO A N 1
ATOM 680 C CA . PRO A 1 91 ? -6.669 -3.008 -9.160 1.00 98.06 91 PRO A CA 1
ATOM 681 C C . PRO A 1 91 ? -6.126 -1.724 -9.800 1.00 98.06 91 PRO A C 1
ATOM 683 O O . PRO A 1 91 ? -5.513 -1.781 -10.860 1.00 98.06 91 PRO A O 1
ATOM 686 N N . GLU A 1 92 ? -6.302 -0.563 -9.160 1.00 98.25 92 GLU A N 1
ATOM 687 C CA . GLU A 1 92 ? -5.760 0.704 -9.672 1.00 98.25 92 GLU A CA 1
ATOM 688 C C . GLU A 1 92 ? -4.224 0.675 -9.754 1.00 98.25 92 GLU A C 1
ATOM 690 O O . GLU A 1 92 ? -3.648 1.128 -10.746 1.00 98.25 92 GLU A O 1
ATOM 695 N N . ILE A 1 93 ? -3.554 0.102 -8.747 1.00 98.38 93 ILE A N 1
ATOM 696 C CA . ILE A 1 93 ? -2.099 -0.096 -8.754 1.00 98.38 93 ILE A CA 1
ATOM 697 C C . ILE A 1 93 ? -1.683 -1.049 -9.877 1.00 98.38 93 ILE A C 1
ATOM 699 O O . ILE A 1 93 ? -0.701 -0.766 -10.559 1.00 98.38 93 ILE A O 1
ATOM 703 N N . GLU A 1 94 ? -2.409 -2.147 -10.096 1.00 97.81 94 GLU A N 1
ATOM 704 C CA . GLU A 1 94 ? -2.113 -3.111 -11.166 1.00 97.81 94 GLU A CA 1
ATOM 705 C C . GLU A 1 94 ? -2.173 -2.448 -12.547 1.00 97.81 94 GLU A C 1
ATOM 707 O O . GLU A 1 94 ? -1.215 -2.544 -13.320 1.00 97.81 94 GLU A O 1
ATOM 712 N N . VAL A 1 95 ? -3.222 -1.664 -12.809 1.00 97.94 95 VAL A N 1
ATOM 713 C CA . VAL A 1 95 ? -3.365 -0.909 -14.061 1.00 97.94 95 VAL A CA 1
ATOM 714 C C . VAL A 1 95 ? -2.187 0.044 -14.249 1.00 97.94 95 VAL A C 1
ATOM 716 O O . VAL A 1 95 ? -1.575 0.081 -15.320 1.00 97.94 95 VAL A O 1
ATOM 719 N N . LYS A 1 96 ? -1.812 0.786 -13.201 1.00 97.75 96 LYS A N 1
ATOM 720 C CA . LYS A 1 96 ? -0.676 1.715 -13.260 1.00 97.75 96 LYS A CA 1
ATOM 721 C C . LYS A 1 96 ? 0.666 1.009 -13.413 1.00 97.75 96 LYS A C 1
ATOM 723 O O . LYS A 1 96 ? 1.520 1.496 -14.153 1.00 97.75 96 LYS A O 1
ATOM 728 N N . ALA A 1 97 ? 0.845 -0.154 -12.800 1.00 97.69 97 ALA A N 1
ATOM 729 C CA . ALA A 1 97 ? 2.032 -0.976 -12.994 1.00 97.69 97 ALA A CA 1
ATOM 730 C C . ALA A 1 97 ? 2.136 -1.470 -14.447 1.00 97.69 97 ALA A C 1
ATOM 732 O O . ALA A 1 97 ? 3.211 -1.392 -15.041 1.00 97.69 97 ALA A O 1
ATOM 733 N N . SER A 1 98 ? 1.024 -1.898 -15.052 1.00 96.56 98 SER A N 1
ATOM 734 C CA . SER A 1 98 ? 0.969 -2.297 -16.465 1.00 96.56 98 SER A CA 1
ATOM 735 C C . SER A 1 98 ? 1.279 -1.131 -17.412 1.00 96.56 98 SER A C 1
ATOM 737 O O . SER A 1 98 ? 2.035 -1.280 -18.374 1.00 96.56 98 SER A O 1
ATOM 739 N N . GLU A 1 99 ? 0.741 0.062 -17.144 1.00 96.62 99 GLU A N 1
ATOM 740 C CA . GLU A 1 99 ? 1.093 1.281 -17.885 1.00 96.62 99 GLU A CA 1
ATOM 741 C C . GLU A 1 99 ? 2.595 1.582 -17.788 1.00 96.62 99 GLU A C 1
ATOM 743 O O . GLU A 1 99 ? 3.235 1.854 -18.804 1.00 96.62 99 GLU A O 1
ATOM 748 N N . MET A 1 100 ? 3.175 1.467 -16.591 1.00 97.25 100 MET A N 1
ATOM 749 C CA . MET A 1 100 ? 4.598 1.708 -16.361 1.00 97.25 100 MET A CA 1
ATOM 750 C C . MET A 1 100 ? 5.488 0.688 -17.085 1.00 97.25 100 MET A C 1
ATOM 752 O O . MET A 1 100 ? 6.480 1.078 -17.695 1.00 97.25 100 MET A O 1
ATOM 756 N N . GLN A 1 101 ? 5.108 -0.593 -17.119 1.00 95.81 101 GLN A N 1
ATOM 757 C CA . GLN A 1 101 ? 5.821 -1.612 -17.903 1.00 95.81 101 GLN A CA 1
ATOM 758 C C . GLN A 1 101 ? 5.870 -1.260 -19.393 1.00 95.81 101 GLN A C 1
ATOM 760 O O . GLN A 1 101 ? 6.916 -1.395 -20.025 1.00 95.81 101 GLN A O 1
ATOM 765 N N . ARG A 1 102 ? 4.770 -0.745 -19.961 1.00 93.50 102 ARG A N 1
ATOM 766 C CA . ARG A 1 102 ? 4.760 -0.284 -21.360 1.00 93.50 102 ARG A CA 1
ATOM 767 C C . ARG A 1 102 ? 5.708 0.891 -21.590 1.00 93.50 102 ARG A C 1
ATOM 769 O O . ARG A 1 102 ? 6.252 1.014 -22.684 1.00 93.50 102 ARG A O 1
ATOM 776 N N . LEU A 1 103 ? 5.891 1.760 -20.596 1.00 94.69 103 LEU A N 1
ATOM 777 C CA . LEU A 1 103 ? 6.858 2.854 -20.677 1.00 94.69 103 LEU A CA 1
ATOM 778 C C . LEU A 1 103 ? 8.296 2.337 -20.619 1.00 94.69 103 LEU A C 1
ATOM 780 O O . LEU A 1 103 ? 9.104 2.796 -21.417 1.00 94.69 103 LEU A O 1
ATOM 784 N N . PHE A 1 104 ? 8.603 1.362 -19.759 1.00 95.88 104 PHE A N 1
ATOM 785 C CA . PHE A 1 104 ? 9.941 0.763 -19.706 1.00 95.88 104 PHE A CA 1
ATOM 786 C C . PHE A 1 104 ? 10.343 0.129 -21.035 1.00 95.88 104 PHE A C 1
ATOM 788 O O . PHE A 1 104 ? 11.416 0.432 -21.532 1.00 95.88 104 PHE A O 1
ATOM 795 N N . VAL A 1 105 ? 9.438 -0.598 -21.699 1.00 94.25 105 VAL A N 1
ATOM 796 C CA . VAL A 1 105 ? 9.714 -1.140 -23.043 1.00 94.25 105 VAL A CA 1
ATOM 797 C C . VAL A 1 105 ? 10.064 -0.034 -24.047 1.00 94.25 105 VAL A C 1
ATOM 799 O O . VAL A 1 105 ? 10.956 -0.205 -24.873 1.00 94.25 105 VAL A O 1
ATOM 802 N N . LYS A 1 106 ? 9.391 1.122 -23.980 1.00 93.12 106 LYS A N 1
ATOM 803 C CA . LYS A 1 106 ? 9.714 2.269 -24.847 1.00 93.12 106 LYS A CA 1
ATOM 804 C C . LYS A 1 106 ? 11.069 2.893 -24.507 1.00 93.12 106 LYS A C 1
ATOM 806 O O . LYS A 1 106 ? 11.728 3.408 -25.406 1.00 93.12 106 LYS A O 1
ATOM 811 N N . ILE A 1 107 ? 11.459 2.883 -23.233 1.00 95.44 107 ILE A N 1
ATOM 812 C CA . ILE A 1 107 ? 12.774 3.355 -22.788 1.00 95.44 107 ILE A CA 1
ATOM 813 C C . ILE A 1 107 ? 13.858 2.407 -23.306 1.00 95.44 107 ILE A C 1
ATOM 815 O O . ILE A 1 107 ? 14.788 2.880 -23.948 1.00 95.44 107 ILE A O 1
ATOM 819 N N . ASP A 1 108 ? 13.684 1.094 -23.159 1.00 94.38 108 ASP A N 1
ATOM 820 C CA . ASP A 1 108 ? 14.635 0.092 -23.660 1.00 94.38 108 ASP A CA 1
ATOM 821 C C . ASP A 1 108 ? 14.838 0.220 -25.183 1.00 94.38 108 ASP A C 1
ATOM 823 O O . ASP A 1 108 ? 15.966 0.240 -25.677 1.00 94.38 108 ASP A O 1
ATOM 827 N N . GLN A 1 109 ? 13.748 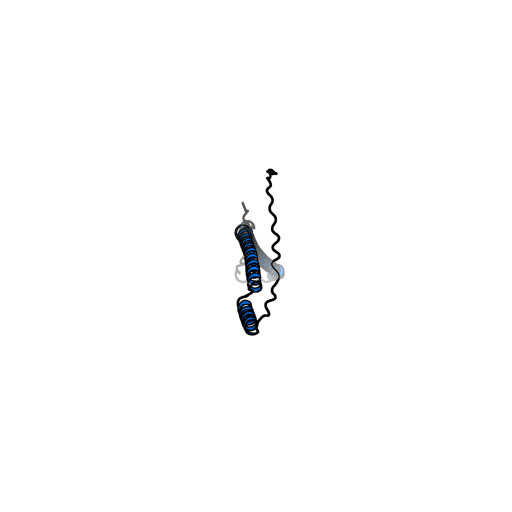0.402 -25.941 1.00 92.69 109 GLN A N 1
ATOM 828 C CA . GLN A 1 109 ? 13.801 0.655 -27.390 1.00 92.69 109 GLN A CA 1
ATOM 829 C C . GLN A 1 109 ? 14.567 1.937 -27.737 1.00 92.69 109 GLN A C 1
ATOM 831 O O . GLN A 1 109 ? 15.284 1.995 -28.739 1.00 92.69 109 GLN A O 1
ATOM 836 N N . LEU A 1 110 ? 14.418 2.983 -26.920 1.00 94.81 110 LEU A N 1
ATOM 837 C CA . LEU A 1 110 ? 15.152 4.229 -27.100 1.00 94.81 110 LEU A CA 1
ATOM 838 C C . LEU A 1 11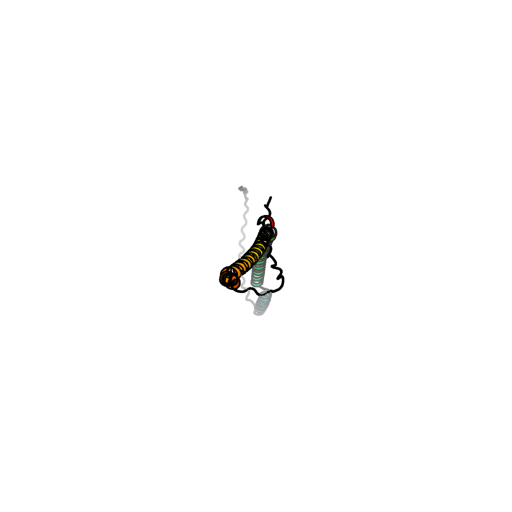0 ? 16.648 4.040 -26.827 1.00 94.81 110 LEU A C 1
ATOM 840 O O . LEU A 1 110 ? 17.469 4.565 -27.576 1.00 94.81 110 LEU A O 1
ATOM 844 N N . GLU A 1 111 ? 17.007 3.295 -25.785 1.00 94.25 111 GLU A N 1
ATOM 845 C CA . GLU A 1 111 ? 18.399 2.994 -25.441 1.00 94.25 111 GLU A CA 1
ATOM 846 C C . GLU A 1 111 ? 19.099 2.186 -26.543 1.00 94.25 111 GLU A C 1
ATOM 848 O O . GLU A 1 111 ? 20.236 2.494 -26.921 1.00 94.25 111 GLU A O 1
ATOM 853 N N . GLU A 1 112 ? 18.408 1.207 -27.130 1.00 92.50 112 GLU A N 1
ATOM 854 C CA . GLU A 1 112 ? 18.916 0.449 -28.275 1.00 92.50 112 GLU A CA 1
ATOM 855 C C . GLU A 1 112 ? 19.141 1.355 -29.494 1.00 92.50 112 GLU A C 1
ATOM 857 O O . GLU A 1 112 ? 20.217 1.333 -30.104 1.00 92.50 112 GLU A O 1
ATOM 862 N N . LEU A 1 113 ? 18.173 2.222 -29.805 1.00 90.81 113 LEU A N 1
ATOM 863 C CA . LEU A 1 113 ? 18.305 3.186 -30.895 1.00 90.81 113 LEU A CA 1
ATOM 864 C C . LEU A 1 113 ? 19.513 4.109 -30.681 1.00 90.81 113 LEU A C 1
ATOM 866 O O . LEU A 1 113 ? 20.305 4.313 -31.603 1.00 90.81 113 LEU A O 1
ATOM 870 N N . VAL A 1 114 ? 19.689 4.648 -29.473 1.00 93.38 114 VAL A N 1
ATOM 871 C CA . VAL A 1 114 ? 20.834 5.508 -29.130 1.00 93.38 114 VAL A CA 1
ATOM 872 C C . VAL A 1 114 ? 22.155 4.755 -29.298 1.00 93.38 114 VAL A C 1
ATOM 874 O O . VAL A 1 114 ? 23.121 5.319 -29.818 1.00 93.38 114 VAL A O 1
ATOM 877 N N . THR A 1 115 ? 22.195 3.473 -28.932 1.00 93.25 115 THR A N 1
ATOM 878 C CA . THR A 1 115 ? 23.378 2.616 -29.091 1.00 93.25 115 THR A CA 1
ATOM 879 C C . THR A 1 115 ? 23.762 2.459 -30.565 1.00 93.25 115 THR A C 1
ATOM 881 O O . THR A 1 115 ? 24.932 2.610 -30.929 1.00 93.25 115 THR A O 1
ATOM 884 N N . ILE A 1 116 ? 22.785 2.220 -31.442 1.00 90.31 116 ILE A N 1
ATOM 885 C CA . ILE A 1 116 ? 23.011 2.093 -32.889 1.00 90.31 116 ILE A CA 1
ATOM 886 C C . ILE A 1 116 ? 23.456 3.422 -33.498 1.00 90.31 116 ILE A C 1
ATOM 888 O O . ILE A 1 116 ? 24.425 3.455 -34.259 1.00 90.31 116 ILE A O 1
ATOM 892 N N . VAL A 1 117 ? 22.794 4.525 -33.136 1.00 89.69 117 VAL A N 1
ATOM 893 C CA . VAL A 1 117 ? 23.170 5.875 -33.582 1.00 89.69 117 VAL A CA 1
ATOM 894 C C . VAL A 1 117 ? 24.618 6.168 -33.195 1.00 89.69 117 VAL A C 1
ATOM 896 O O . VAL A 1 117 ? 25.399 6.599 -34.041 1.00 89.69 117 VAL A O 1
ATOM 899 N N . SER A 1 118 ? 24.997 5.885 -31.946 1.00 92.06 118 SER A N 1
ATOM 900 C CA . SER A 1 118 ? 26.362 6.079 -31.458 1.00 92.06 118 SER A CA 1
ATOM 901 C C . SER A 1 118 ? 27.372 5.273 -32.275 1.00 92.06 118 SER A C 1
ATOM 903 O O . SER A 1 118 ? 28.338 5.850 -32.774 1.00 92.06 118 SER A O 1
ATOM 905 N N . LYS A 1 119 ? 27.116 3.978 -32.502 1.00 90.69 119 LYS A N 1
ATOM 906 C CA . LYS A 1 119 ? 27.979 3.118 -33.324 1.00 90.69 119 LYS A CA 1
ATOM 907 C C . LYS A 1 119 ? 28.144 3.664 -34.744 1.00 90.69 119 LYS A C 1
ATOM 909 O O . LYS A 1 119 ? 29.264 3.724 -35.249 1.00 90.69 119 LYS A O 1
ATOM 914 N N . ASN A 1 120 ? 27.052 4.075 -35.384 1.00 87.44 120 ASN A N 1
ATOM 915 C CA . ASN A 1 120 ? 27.079 4.591 -36.752 1.00 87.44 120 ASN A CA 1
ATOM 916 C C . ASN A 1 120 ? 27.851 5.911 -36.857 1.00 87.44 120 ASN A C 1
ATOM 918 O O . ASN A 1 120 ? 28.621 6.091 -37.800 1.00 87.44 120 ASN A O 1
ATOM 922 N N . VAL A 1 121 ? 27.699 6.807 -35.877 1.00 90.00 121 VAL A N 1
ATOM 923 C CA . VAL A 1 121 ? 28.469 8.057 -35.812 1.00 90.00 121 VAL A CA 1
ATOM 924 C C . VAL A 1 121 ? 29.959 7.772 -35.622 1.00 90.00 121 VAL A C 1
ATOM 926 O O . VAL A 1 121 ? 30.762 8.338 -36.356 1.00 90.00 121 VAL A O 1
ATOM 929 N N . SER A 1 122 ? 30.338 6.857 -34.724 1.00 90.12 122 SER A N 1
ATOM 930 C CA . SER A 1 122 ? 31.746 6.482 -34.528 1.00 90.12 122 SER A CA 1
ATOM 931 C C . SER A 1 122 ? 32.374 5.868 -35.783 1.00 90.12 122 SER A C 1
ATOM 933 O O . SER A 1 122 ? 33.498 6.213 -36.138 1.00 90.12 122 SER A O 1
ATOM 935 N N . LEU A 1 123 ? 31.646 5.000 -36.495 1.00 88.25 123 LEU A N 1
ATOM 936 C CA . LEU A 1 123 ? 32.112 4.437 -37.768 1.00 88.25 123 LEU A CA 1
ATOM 937 C C . LEU A 1 123 ? 32.286 5.521 -38.838 1.00 88.25 123 LEU A C 1
ATOM 939 O O . LEU A 1 123 ? 33.266 5.508 -39.581 1.00 88.25 123 LEU A O 1
ATOM 943 N N . MET A 1 124 ? 31.345 6.463 -38.922 1.00 86.44 124 MET A N 1
ATOM 944 C CA . MET A 1 124 ? 31.436 7.586 -39.853 1.00 86.44 124 MET A CA 1
ATOM 945 C C . MET A 1 124 ? 32.635 8.484 -39.526 1.00 86.44 124 MET A C 1
ATOM 947 O O . MET A 1 124 ? 33.379 8.854 -40.432 1.00 86.44 124 MET A O 1
ATOM 951 N N . GLU A 1 125 ? 32.859 8.795 -38.249 1.00 89.69 125 GLU A N 1
ATOM 952 C CA . GLU A 1 125 ? 34.011 9.570 -37.782 1.00 89.69 125 GLU A CA 1
ATOM 953 C C . GLU A 1 125 ? 35.337 8.876 -38.131 1.00 89.69 125 GLU A C 1
ATOM 955 O O . GLU A 1 125 ? 36.245 9.509 -38.667 1.00 89.69 125 GLU A O 1
ATOM 960 N N . GLU A 1 126 ? 35.441 7.559 -37.928 1.00 88.81 126 GLU A N 1
ATOM 961 C CA . GLU A 1 126 ? 36.618 6.780 -38.326 1.00 88.81 126 GLU A CA 1
ATOM 962 C C . GLU A 1 126 ? 36.858 6.832 -39.844 1.00 88.81 126 GLU A C 1
ATOM 964 O O . GLU A 1 126 ? 37.995 7.023 -40.289 1.00 88.81 126 GLU A O 1
ATOM 969 N N . GLN A 1 127 ? 35.812 6.682 -40.659 1.00 85.56 127 GLN A N 1
ATOM 970 C CA . GLN A 1 127 ? 35.931 6.759 -42.118 1.00 85.56 127 GLN A CA 1
ATOM 971 C C . GLN A 1 127 ? 36.380 8.148 -42.584 1.00 85.56 127 GLN A C 1
ATOM 973 O O . GLN A 1 127 ? 37.254 8.244 -43.449 1.00 85.56 127 GLN A O 1
ATOM 978 N N . VAL A 1 128 ? 35.828 9.213 -41.994 1.00 87.12 128 VAL A N 1
ATOM 979 C CA . VAL A 1 128 ? 36.224 10.599 -42.281 1.00 87.12 128 VAL A CA 1
ATOM 980 C C . VAL A 1 128 ? 37.679 10.827 -41.882 1.00 87.12 128 VAL A C 1
ATOM 982 O O . VAL A 1 128 ? 38.466 11.249 -42.725 1.00 87.12 128 VAL A O 1
ATOM 985 N N . ASN A 1 129 ? 38.080 10.443 -40.669 1.00 87.25 129 ASN A N 1
ATOM 986 C CA . ASN A 1 129 ? 39.464 10.561 -40.201 1.00 87.25 129 ASN A CA 1
ATOM 987 C C . ASN A 1 129 ? 40.450 9.819 -41.120 1.00 87.25 129 ASN A C 1
ATOM 989 O O . ASN A 1 129 ? 41.514 10.339 -41.461 1.00 87.25 129 ASN A O 1
ATOM 993 N N . ASN A 1 130 ? 40.097 8.614 -41.578 1.00 84.75 130 ASN A N 1
ATOM 994 C CA . ASN A 1 130 ? 40.907 7.855 -42.533 1.00 84.75 130 ASN A CA 1
ATOM 995 C C . ASN A 1 130 ? 41.004 8.548 -43.901 1.00 84.75 130 ASN A C 1
ATOM 997 O O . ASN A 1 130 ? 42.087 8.592 -44.496 1.00 84.75 130 ASN A O 1
ATOM 1001 N N . ALA A 1 131 ? 39.895 9.086 -44.412 1.00 82.81 131 ALA A N 1
ATOM 1002 C CA . ALA A 1 131 ? 39.872 9.830 -45.668 1.00 82.81 131 ALA A CA 1
ATOM 1003 C C . ALA A 1 131 ? 40.706 11.118 -45.570 1.00 82.81 131 ALA A C 1
ATOM 1005 O O . ALA A 1 131 ? 41.529 11.384 -46.450 1.00 82.81 131 ALA A O 1
ATOM 1006 N N . GLU A 1 132 ? 40.568 11.870 -44.478 1.00 84.19 132 GLU A N 1
ATOM 1007 C CA . GLU A 1 132 ? 41.341 13.079 -44.190 1.00 84.19 132 GLU A CA 1
ATOM 1008 C C . GLU A 1 132 ? 42.830 12.785 -44.024 1.00 84.19 132 GLU A C 1
ATOM 1010 O O . GLU A 1 132 ? 43.649 13.498 -44.593 1.00 84.19 132 GLU A O 1
ATOM 1015 N N . ALA A 1 133 ? 43.222 11.711 -43.335 1.00 81.75 133 ALA A N 1
ATOM 1016 C CA . ALA A 1 133 ? 44.628 11.326 -43.211 1.00 81.75 133 ALA A CA 1
ATOM 1017 C C . ALA A 1 133 ? 45.247 10.975 -44.576 1.00 81.75 133 ALA A C 1
ATOM 1019 O O . ALA A 1 133 ? 46.373 11.379 -44.888 1.00 81.75 133 ALA A O 1
ATOM 1020 N N . LYS A 1 134 ? 44.509 10.257 -45.432 1.00 72.50 134 LYS A N 1
ATOM 1021 C CA . LYS A 1 134 ? 44.960 9.888 -46.785 1.00 72.50 134 LYS A CA 1
ATOM 1022 C C . LYS A 1 134 ? 45.004 11.098 -47.724 1.00 72.50 134 LYS A C 1
ATOM 1024 O O . LYS A 1 134 ? 45.944 11.212 -48.514 1.00 72.50 134 LYS A O 1
ATOM 1029 N N . MET A 1 135 ? 44.050 12.023 -47.612 1.00 68.75 135 MET A N 1
ATOM 1030 C CA . MET A 1 135 ? 44.011 13.259 -48.396 1.00 68.75 135 MET A CA 1
ATOM 1031 C C . MET A 1 135 ? 44.988 14.319 -47.872 1.00 68.75 135 MET A C 1
ATOM 1033 O O . MET A 1 135 ? 45.643 14.970 -48.667 1.00 68.75 135 MET A O 1
ATOM 1037 N N . GLY A 1 136 ? 45.210 14.457 -46.569 1.00 59.03 136 GLY A N 1
ATOM 1038 C CA . GLY A 1 136 ? 46.274 15.288 -45.985 1.00 59.03 136 GLY A CA 1
ATOM 1039 C C . GLY A 1 136 ? 47.675 14.767 -46.329 1.00 59.03 136 GLY A C 1
ATOM 1040 O O . GLY A 1 136 ? 48.625 15.535 -46.490 1.00 59.03 136 GLY A O 1
ATOM 1041 N N . SER A 1 137 ? 47.791 13.460 -46.582 1.00 54.09 137 SER A N 1
ATOM 1042 C CA . SER A 1 137 ? 48.969 12.823 -47.178 1.00 54.09 137 SER A CA 1
ATOM 1043 C C . SER A 1 137 ? 49.116 13.082 -48.695 1.00 54.09 137 SER A C 1
ATOM 1045 O O . SER A 1 137 ? 50.072 12.603 -49.308 1.00 54.09 137 SER A O 1
ATOM 1047 N N . PHE A 1 138 ? 48.287 13.938 -49.326 1.00 52.84 138 PHE A N 1
ATOM 1048 C CA . PHE A 1 138 ? 48.528 14.485 -50.683 1.00 52.84 138 PHE A CA 1
ATOM 1049 C C . PHE A 1 138 ? 49.806 15.345 -50.798 1.00 52.84 138 PHE A C 1
ATOM 1051 O O . PHE A 1 138 ? 50.134 15.849 -51.872 1.00 52.84 138 PHE A O 1
ATOM 1058 N N . SER A 1 139 ? 50.633 15.444 -49.757 1.00 53.19 139 SER A N 1
ATOM 1059 C CA . SER A 1 139 ? 52.060 15.741 -49.952 1.00 53.19 139 SER A CA 1
ATOM 1060 C C . SER A 1 139 ? 52.761 14.669 -50.825 1.00 53.19 139 SER A C 1
ATOM 1062 O O . SER A 1 139 ? 53.751 14.942 -51.506 1.00 53.19 139 SER A O 1
ATOM 1064 N N . GLY A 1 140 ? 52.203 13.456 -50.910 1.00 54.56 140 GLY A N 1
ATOM 1065 C CA . GLY A 1 140 ? 52.667 12.358 -51.760 1.00 54.56 140 GLY A CA 1
ATOM 1066 C C . GLY A 1 140 ? 52.491 12.574 -53.268 1.00 54.56 140 GLY A C 1
ATOM 1067 O O . GLY A 1 140 ? 53.292 12.043 -54.038 1.00 54.56 140 GLY A O 1
ATOM 1068 N N . ILE A 1 141 ? 51.536 13.397 -53.726 1.00 55.84 141 ILE A N 1
ATOM 1069 C CA . ILE A 1 141 ? 51.462 13.726 -55.163 1.00 55.84 141 ILE A CA 1
ATOM 1070 C C . ILE A 1 141 ? 52.661 14.581 -55.574 1.00 55.84 141 ILE A C 1
ATOM 1072 O O . ILE A 1 141 ? 53.190 14.395 -56.665 1.00 55.84 141 ILE A O 1
ATOM 1076 N N . LYS A 1 142 ? 53.132 15.484 -54.696 1.00 54.72 142 LYS A N 1
ATOM 1077 C CA . LYS A 1 142 ? 54.348 16.267 -54.965 1.00 54.72 142 LYS A CA 1
ATOM 1078 C C . LYS A 1 142 ? 55.547 15.334 -55.169 1.00 54.72 142 LYS A C 1
ATOM 1080 O O . LYS A 1 142 ? 56.323 15.553 -56.092 1.00 54.72 142 LYS A O 1
ATOM 1085 N N . LYS A 1 143 ? 55.632 14.235 -54.402 1.00 55.53 143 LYS A N 1
ATOM 1086 C CA . LYS A 1 143 ? 56.650 13.185 -54.600 1.00 55.53 143 LYS A CA 1
ATOM 1087 C C . LYS A 1 143 ? 56.476 12.395 -55.907 1.00 55.53 143 LYS A C 1
ATOM 1089 O O . LYS A 1 143 ? 57.475 12.036 -56.529 1.00 55.53 143 LYS A O 1
ATOM 1094 N N . MET A 1 144 ? 55.243 12.146 -56.355 1.00 57.47 144 MET A N 1
ATOM 1095 C CA . MET A 1 144 ? 54.989 11.476 -57.641 1.00 57.47 144 MET A CA 1
ATOM 1096 C C . MET A 1 144 ? 55.355 12.349 -58.848 1.00 57.47 144 MET A C 1
ATOM 1098 O O . MET A 1 144 ? 55.882 11.825 -59.825 1.00 57.47 144 MET A O 1
ATOM 1102 N N . ILE A 1 145 ? 55.172 13.670 -58.766 1.00 57.62 145 ILE A N 1
ATOM 1103 C CA . ILE A 1 145 ? 55.574 14.590 -59.842 1.00 57.62 145 ILE A CA 1
ATOM 1104 C C . ILE A 1 145 ? 57.107 14.729 -59.889 1.00 57.62 145 ILE A C 1
ATOM 1106 O O . ILE A 1 145 ? 57.683 14.784 -60.972 1.00 57.62 145 ILE A O 1
ATOM 1110 N N . THR A 1 146 ? 57.804 14.670 -58.745 1.00 55.34 146 THR A N 1
ATOM 1111 C CA . THR A 1 146 ? 59.282 14.653 -58.721 1.00 55.34 146 THR A CA 1
ATOM 1112 C C . THR A 1 146 ? 59.901 13.340 -59.218 1.00 55.34 146 THR A C 1
ATOM 1114 O O . THR A 1 146 ? 61.067 13.326 -59.597 1.00 55.34 146 THR A O 1
ATOM 1117 N N . SER A 1 147 ? 59.140 12.239 -59.264 1.00 52.31 147 SER A N 1
ATOM 1118 C CA . SER A 1 147 ? 59.624 10.942 -59.766 1.00 52.31 147 SER A CA 1
ATOM 1119 C C . SER A 1 147 ? 59.599 10.821 -61.297 1.00 52.31 147 SER A C 1
ATOM 1121 O O . SER A 1 147 ? 60.145 9.858 -61.832 1.00 52.31 147 SER A O 1
ATOM 1123 N N . LEU A 1 148 ? 59.009 11.783 -62.017 1.00 55.16 148 LEU A N 1
ATOM 1124 C CA . LEU A 1 148 ? 59.011 11.820 -63.488 1.00 55.16 148 LEU A CA 1
ATOM 1125 C C . LEU A 1 148 ? 60.368 12.237 -64.088 1.00 55.16 148 LEU A C 1
ATOM 1127 O O . LEU A 1 148 ? 60.537 12.192 -65.301 1.00 55.16 148 LEU A O 1
ATOM 1131 N N . VAL A 1 149 ? 61.351 12.602 -63.257 1.00 58.59 149 VAL A N 1
ATOM 1132 C CA . VAL A 1 149 ? 62.695 13.033 -63.692 1.00 58.59 149 VAL A CA 1
ATOM 1133 C C . VAL A 1 149 ? 63.726 11.889 -63.626 1.00 58.59 149 VAL A C 1
ATOM 1135 O O . VAL A 1 149 ? 64.919 12.095 -63.832 1.00 58.59 149 VAL A O 1
ATOM 1138 N N . SER A 1 150 ? 63.326 10.639 -63.362 1.00 57.22 150 SER A N 1
ATOM 1139 C CA . SER A 1 150 ? 64.277 9.512 -63.324 1.00 57.22 150 SER A CA 1
ATOM 1140 C C . SER A 1 150 ? 63.640 8.185 -63.756 1.00 57.22 150 SER A C 1
ATOM 1142 O O . SER A 1 150 ? 62.754 7.688 -63.063 1.00 57.22 150 SER A O 1
ATOM 1144 N N . PRO A 1 151 ? 64.091 7.553 -64.858 1.00 46.34 151 PRO A N 1
ATOM 1145 C CA . PRO A 1 151 ? 63.551 6.274 -65.292 1.00 46.34 151 PRO A CA 1
ATOM 1146 C C . PRO A 1 151 ? 64.262 5.136 -64.552 1.00 46.34 151 PRO A C 1
ATOM 1148 O O . PRO A 1 151 ? 65.424 4.843 -64.829 1.00 46.34 151 PRO A O 1
ATOM 1151 N N . LYS A 1 152 ? 63.573 4.461 -63.625 1.00 47.69 152 LYS A N 1
ATOM 1152 C CA . LYS A 1 152 ? 63.963 3.114 -63.176 1.00 47.69 152 LYS A CA 1
ATOM 1153 C C . LYS A 1 152 ? 62.741 2.214 -63.004 1.00 47.69 152 LYS A C 1
ATOM 1155 O O . LYS A 1 152 ? 61.754 2.584 -62.376 1.00 47.69 152 LYS A O 1
ATOM 1160 N N . HIS A 1 153 ? 62.856 1.024 -63.590 1.00 56.38 153 HIS A N 1
ATOM 1161 C CA . HIS A 1 153 ? 61.926 -0.099 -63.517 1.00 56.38 153 HIS A CA 1
ATOM 1162 C C . HIS A 1 153 ? 61.506 -0.423 -62.075 1.00 56.38 153 HIS A C 1
ATOM 1164 O O . HIS A 1 153 ? 62.375 -0.601 -61.226 1.00 56.38 153 HIS A O 1
ATOM 1170 N N . SER A 1 154 ? 60.207 -0.618 -61.815 1.00 38.59 154 SER A N 1
ATOM 1171 C CA . SER A 1 154 ? 59.758 -1.598 -60.812 1.00 38.59 154 SER A CA 1
ATOM 1172 C C . SER A 1 154 ? 58.269 -1.959 -60.925 1.00 38.59 154 SER A C 1
ATOM 1174 O O . SER A 1 154 ? 57.420 -1.119 -61.207 1.00 38.59 154 SER A O 1
ATOM 1176 N N . ALA A 1 155 ? 58.045 -3.260 -60.725 1.00 44.00 155 ALA A N 1
ATOM 1177 C CA . ALA A 1 155 ? 56.857 -4.031 -60.362 1.00 44.00 155 ALA A CA 1
ATOM 1178 C C . ALA A 1 155 ? 55.469 -3.358 -60.313 1.00 44.00 155 ALA A C 1
ATOM 1180 O O . ALA A 1 155 ? 55.221 -2.399 -59.583 1.00 44.00 155 ALA A O 1
ATOM 1181 N N . THR A 1 156 ? 54.520 -4.020 -60.982 1.00 46.69 156 THR A N 1
ATOM 1182 C CA . THR A 1 156 ? 53.068 -3.874 -60.828 1.00 46.69 156 THR A CA 1
ATOM 1183 C C . THR A 1 156 ? 52.667 -3.945 -59.355 1.00 46.69 156 THR A C 1
ATOM 1185 O O . THR A 1 156 ? 52.585 -5.019 -58.762 1.00 46.69 156 THR A O 1
ATOM 1188 N N . ARG A 1 157 ? 52.395 -2.785 -58.753 1.00 46.28 157 ARG A N 1
ATOM 1189 C CA . ARG A 1 157 ? 51.733 -2.687 -57.453 1.00 46.28 157 ARG A CA 1
ATOM 1190 C C . ARG A 1 157 ? 50.236 -2.559 -57.700 1.00 46.28 157 ARG A C 1
ATOM 1192 O O . ARG A 1 157 ? 49.783 -1.525 -58.187 1.00 46.28 157 ARG A O 1
ATOM 1199 N N . ASN A 1 158 ? 49.487 -3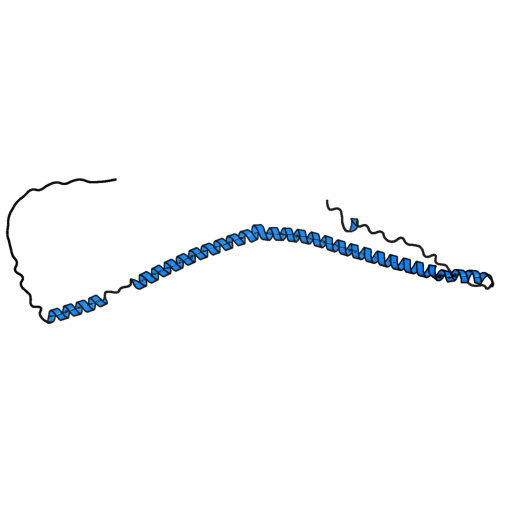.608 -57.363 1.00 43.88 158 ASN A N 1
ATOM 1200 C CA . ASN A 1 158 ? 48.026 -3.584 -57.329 1.00 43.88 158 ASN A CA 1
ATOM 1201 C C . ASN A 1 158 ? 47.573 -2.427 -56.429 1.00 43.88 158 ASN A C 1
ATOM 1203 O O . ASN A 1 158 ? 47.755 -2.469 -55.212 1.00 43.88 158 ASN A O 1
ATOM 1207 N N . LYS A 1 159 ? 47.027 -1.368 -57.029 1.00 47.50 159 LYS A N 1
ATOM 1208 C CA . LYS A 1 159 ? 46.281 -0.347 -56.297 1.00 47.50 159 LYS A CA 1
ATOM 1209 C C . LYS A 1 159 ? 44.893 -0.927 -56.063 1.00 47.50 159 LYS A C 1
ATOM 1211 O O . LYS A 1 159 ? 44.066 -0.905 -56.967 1.00 47.50 159 LYS A O 1
ATOM 1216 N N . SER A 1 160 ? 44.659 -1.482 -54.879 1.00 53.34 160 SER A N 1
ATOM 1217 C CA . SER A 1 160 ? 43.305 -1.732 -54.393 1.00 53.34 160 SER A CA 1
ATOM 1218 C C . SER A 1 160 ? 42.582 -0.385 -54.354 1.00 53.34 160 SER A C 1
ATOM 1220 O O . SER A 1 160 ? 42.870 0.447 -53.494 1.00 53.34 160 SER A O 1
ATOM 1222 N N . GLN A 1 161 ? 41.719 -0.124 -55.338 1.00 52.97 161 GLN A N 1
ATOM 1223 C CA . GLN A 1 161 ? 40.747 0.957 -55.231 1.00 52.97 161 GLN A CA 1
ATOM 1224 C C . GLN A 1 161 ? 39.840 0.590 -54.062 1.00 52.97 161 GLN A C 1
ATOM 1226 O O . GLN A 1 161 ? 39.115 -0.398 -54.132 1.00 52.97 161 GLN A O 1
ATOM 1231 N N . GLU A 1 162 ? 39.955 1.324 -52.959 1.00 56.91 162 GLU A N 1
ATOM 1232 C CA . GLU A 1 162 ? 39.063 1.140 -51.822 1.00 56.91 162 GLU A CA 1
ATOM 1233 C C . GLU A 1 162 ? 37.643 1.485 -52.276 1.00 56.91 162 GLU A C 1
ATOM 1235 O O . GLU A 1 162 ? 37.361 2.597 -52.728 1.00 56.91 162 GLU A O 1
ATOM 1240 N N . GLN A 1 163 ? 36.778 0.476 -52.239 1.00 63.81 163 GLN A N 1
ATOM 1241 C CA . GLN A 1 163 ? 35.382 0.583 -52.616 1.00 63.81 163 GLN A CA 1
ATOM 1242 C C . GLN A 1 163 ? 34.641 1.304 -51.488 1.00 63.81 163 GLN A C 1
ATOM 1244 O O . GLN A 1 163 ? 34.641 0.849 -50.347 1.00 63.81 163 GLN A O 1
ATOM 1249 N N . TYR A 1 164 ? 34.037 2.451 -51.799 1.00 67.50 164 TYR A N 1
ATOM 1250 C CA . TYR A 1 164 ? 33.141 3.127 -50.867 1.00 67.50 164 TYR A CA 1
ATOM 1251 C C . TYR A 1 164 ? 31.926 2.234 -50.606 1.00 67.50 164 TYR A C 1
ATOM 1253 O O . TYR A 1 164 ? 31.239 1.825 -51.546 1.00 67.50 164 TYR A O 1
ATOM 1261 N N . HIS A 1 165 ? 31.664 1.954 -49.333 1.00 66.19 165 HIS A N 1
ATOM 1262 C CA . HIS A 1 165 ? 30.459 1.267 -48.894 1.00 66.19 165 HIS A CA 1
ATOM 1263 C C . HIS A 1 165 ? 29.553 2.287 -48.194 1.00 66.19 165 HIS A C 1
ATOM 1265 O O . HIS A 1 165 ? 29.973 2.869 -47.193 1.00 66.19 165 HIS A O 1
ATOM 1271 N N . PRO A 1 166 ? 28.342 2.539 -48.723 1.00 71.25 166 PRO A N 1
ATOM 1272 C CA . PRO A 1 166 ? 27.378 3.419 -48.079 1.00 71.25 166 PRO A CA 1
ATOM 1273 C C . PRO A 1 166 ? 27.091 2.972 -46.635 1.00 71.25 166 PRO A C 1
ATOM 1275 O O . PRO A 1 166 ? 26.984 1.764 -46.402 1.00 71.25 166 PRO A O 1
ATOM 1278 N N . PRO A 1 167 ? 26.942 3.906 -45.678 1.00 68.38 167 PRO A N 1
ATOM 1279 C CA . PRO A 1 167 ? 26.516 3.577 -44.323 1.00 68.38 167 PRO A CA 1
ATOM 1280 C C . PRO A 1 167 ? 25.149 2.890 -44.317 1.00 68.38 167 PRO A C 1
ATOM 1282 O O . PRO A 1 167 ? 24.277 3.211 -45.128 1.00 68.38 167 PRO A O 1
ATOM 1285 N N . GLU A 1 168 ? 24.954 1.973 -43.375 1.00 71.31 168 GLU A N 1
ATOM 1286 C CA . GLU A 1 168 ? 23.662 1.331 -43.159 1.00 71.31 168 GLU A CA 1
ATOM 1287 C C . GLU A 1 168 ? 22.666 2.357 -42.595 1.00 71.31 168 GLU A C 1
ATOM 1289 O O . GLU A 1 168 ? 22.862 2.924 -41.517 1.00 71.31 168 GLU A O 1
ATOM 1294 N N . ILE A 1 169 ? 21.614 2.644 -43.363 1.00 75.62 169 ILE A N 1
ATOM 1295 C CA . ILE A 1 169 ? 20.578 3.606 -42.983 1.00 75.62 169 ILE A CA 1
ATOM 1296 C C . ILE A 1 169 ? 19.587 2.882 -42.071 1.00 75.62 169 ILE A C 1
ATOM 1298 O O . ILE A 1 169 ? 18.815 2.049 -42.538 1.00 75.62 169 ILE A O 1
ATOM 1302 N N . PHE A 1 170 ? 19.601 3.209 -40.780 1.00 74.12 170 PHE A N 1
ATOM 1303 C CA . PHE A 1 170 ? 18.612 2.714 -39.821 1.00 74.12 170 PHE A CA 1
ATOM 1304 C C . PHE A 1 170 ? 17.333 3.558 -39.888 1.00 74.12 170 PHE A C 1
ATOM 1306 O O . PHE A 1 170 ? 17.389 4.771 -40.117 1.00 74.12 170 PHE A O 1
ATOM 1313 N N . ASN A 1 171 ? 16.173 2.932 -39.675 1.00 80.12 171 ASN A N 1
ATOM 1314 C CA . ASN A 1 171 ? 14.888 3.621 -39.636 1.00 80.12 171 ASN A CA 1
ATOM 1315 C C . ASN A 1 171 ? 14.321 3.624 -38.212 1.00 80.12 171 ASN A C 1
ATOM 1317 O O . ASN A 1 171 ? 14.270 2.601 -37.537 1.00 80.12 171 ASN A O 1
ATOM 1321 N N . THR A 1 172 ? 13.849 4.781 -37.749 1.00 79.94 172 THR A N 1
ATOM 1322 C CA . THR A 1 172 ? 13.214 4.911 -36.429 1.00 79.94 172 THR A CA 1
ATOM 1323 C C . THR A 1 172 ? 11.905 4.128 -36.326 1.00 79.94 172 THR A C 1
ATOM 1325 O O . THR A 1 172 ? 11.511 3.753 -35.221 1.00 79.94 172 THR A O 1
ATOM 1328 N N . SER A 1 173 ? 11.252 3.830 -37.457 1.00 77.3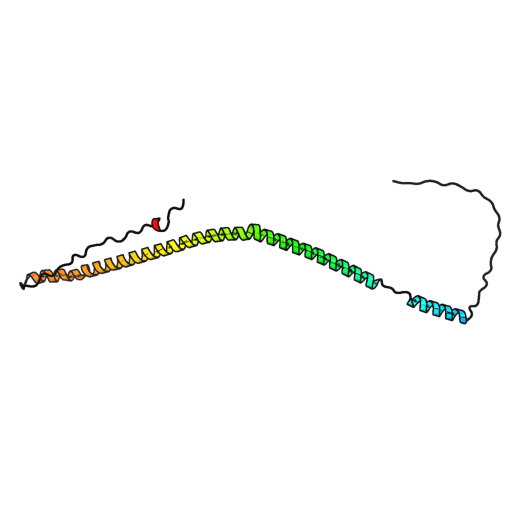1 173 SER A N 1
ATOM 1329 C CA . SER A 1 173 ? 10.058 2.982 -37.505 1.00 77.31 173 SER A CA 1
ATOM 1330 C C . SER A 1 173 ? 10.305 1.549 -37.049 1.00 77.31 173 SER A C 1
ATOM 1332 O O . SER A 1 173 ? 9.356 0.892 -36.630 1.00 77.31 173 SER A O 1
ATOM 1334 N N . ASP A 1 174 ? 11.552 1.082 -37.123 1.00 79.75 174 ASP A N 1
ATOM 1335 C CA . ASP A 1 174 ? 11.923 -0.287 -36.758 1.00 79.75 174 ASP A CA 1
ATOM 1336 C C . ASP A 1 174 ? 11.991 -0.454 -35.228 1.00 79.75 174 ASP A C 1
ATOM 1338 O O . ASP A 1 174 ? 11.781 -1.549 -34.715 1.00 79.75 174 ASP A O 1
ATOM 1342 N N . PHE A 1 175 ? 12.192 0.652 -34.498 1.00 77.19 175 PHE A N 1
ATOM 1343 C CA . PHE A 1 175 ? 12.259 0.703 -33.030 1.00 77.19 175 PHE A CA 1
ATOM 1344 C C . PHE A 1 175 ? 10.949 1.183 -32.400 1.00 77.19 175 PHE A C 1
ATOM 1346 O O . PHE A 1 175 ? 10.570 0.723 -31.328 1.00 77.19 175 PHE A O 1
ATOM 1353 N N . PHE A 1 176 ? 10.224 2.073 -33.084 1.00 81.56 176 PHE A N 1
ATOM 1354 C CA . PHE A 1 176 ? 8.941 2.610 -32.632 1.00 81.56 176 PHE A CA 1
ATOM 1355 C C . PHE A 1 176 ? 7.845 2.350 -33.676 1.00 81.56 176 PHE A C 1
ATOM 1357 O O . PHE A 1 176 ? 7.475 3.260 -34.430 1.00 81.56 176 PHE A O 1
ATOM 1364 N N . PRO A 1 177 ? 7.293 1.125 -33.744 1.00 77.06 177 PRO A N 1
ATOM 1365 C CA . PRO A 1 177 ? 6.180 0.838 -34.636 1.00 77.06 177 PRO A CA 1
ATOM 1366 C C . PRO A 1 177 ? 4.971 1.711 -34.270 1.00 77.06 177 PRO A C 1
ATOM 1368 O O . PRO A 1 177 ? 4.686 1.948 -33.092 1.00 77.06 177 PRO A O 1
ATOM 1371 N N . LYS A 1 178 ? 4.244 2.202 -35.285 1.00 70.44 178 LYS A N 1
ATOM 1372 C CA . LYS A 1 178 ? 3.027 3.004 -35.081 1.00 70.44 178 LYS A CA 1
ATOM 1373 C C . LYS A 1 178 ? 2.030 2.190 -34.254 1.00 70.44 178 LYS A C 1
ATOM 1375 O O . LYS A 1 178 ? 1.530 1.174 -34.727 1.00 70.44 178 LYS A O 1
ATOM 1380 N N . GLN A 1 179 ? 1.763 2.631 -33.027 1.00 62.44 179 GLN A N 1
ATOM 1381 C CA . GLN A 1 179 ? 0.745 2.024 -32.170 1.00 62.44 179 GLN A CA 1
ATOM 1382 C C . GLN A 1 179 ? -0.629 2.309 -32.803 1.00 62.44 179 GLN A C 1
ATOM 1384 O O . GLN A 1 179 ? -0.980 3.480 -32.954 1.00 62.44 179 GLN A O 1
ATOM 1389 N N . SER A 1 180 ? -1.339 1.264 -33.255 1.00 43.34 180 SER A N 1
ATOM 1390 C CA . SER A 1 180 ? -2.715 1.347 -33.778 1.00 43.34 180 SER A CA 1
ATOM 1391 C C . SER A 1 180 ? -3.736 1.415 -32.657 1.00 43.34 180 SER A C 1
ATOM 1393 O O . SER A 1 180 ? -3.572 0.601 -31.718 1.00 43.34 180 SER A O 1
#

pLDDT: mean 76.41, std 21.61, range [33.59, 98.75]

Organism: Octopus bimaculoides (NCBI:txid37653)

Sequence (180 aa):
MSSQTTSEAEPGGGGGTTTTTTAAAIKETPSTVFTEQLISDYVEYLKVDCSLEKTHFAESIEEMLTKLDEFCGLVDMIRGDTTLCLYKTMPEIEVKASEMQRLFVKIDQLEELVTIVSKNVSLMEEQVNNAEAKMGSFSGIKKMITSLVSPKHSATRNKSQEQYHPPEIFNTSDFFPKQS

InterPro domains:
  IPR024857 Cappuccino [PTHR16230] (26-180)

Secondary structure (DSSP, 8-state):
-----------------------------HHHHHHHHHHHHHHHHH----HHHHHHHHHHHHHHHHHHHHHHHHHHHHHHHHHHIIIIIHHHHHHHHHHHHHHHHHHHHHHHHHHHHHHHHHHHHHHHHHHHHHHHTTHHHHHHHHGGG------------PPP-PPP---GGGTS----

Radius of gyration: 61.33 Å; chains: 1; bounding box: 140×30×150 Å